Protein AF-A0A8C7YA25-F1 (afdb_monomer_lite)

InterPro domains:
  IPR001810 F-box domain [PF12937] (29-70)
  IPR001810 F-box domain [PS50181] (25-72)
  IPR001810 F-box domain [SM00256] (31-72)
  IPR036047 F-box-like domain superfamily [SSF81383] (21-84)

Secondary structure (DSSP, 8-state):
----------------PPPPPPPPP-HHHHS-HHHHHHHHTTS-HHHHHHHTTT-HHHHHHHHH-HHHHHHHHHHHHTT-HHHHHHHHHTT--HHHHHHHHHHHHHHHHHHHTTTTTT---GGGGTT-------HHHHHHHHHHHHT-

Foldseek 3Di:
DDDDDDDDPPPPDPPPDPDPDDPPDDVCVVDDLVVVLVVLLVDAPVVLVVQLPPDVSSVCSSVVDLVSLVSNLVLLCVQVVVQSVVCVVVVHGSNVSCVVRVLVSVVLVCLLVCVPVDDPDVVVCPPRDDDDDDPVSVVVSVVSSVVD

Radius of gyration: 28.26 Å; chains: 1; bounding box: 89×69×51 Å

Sequence (148 aa):
RPHVRGSGAKQRAGRTSPPPERPPLNFVEELPLEMSVRIFSQLDADSLCRASQTCRLWHAVIQQSEQLWRGQGLLVRAVCQREVDRDRSHGHSWKVTVVRNYARSRLKADWLTGRYSHVRSVAELRGRRMTPLDAETWGEILQAELDR

Organism: NCBI:txid183150

Structure (mmCIF, N/CA/C/O backbone):
data_AF-A0A8C7YA25-F1
#
_entry.id   AF-A0A8C7YA25-F1
#
loop_
_atom_site.group_PDB
_atom_site.id
_atom_site.type_symbol
_atom_site.label_atom_id
_atom_site.label_alt_id
_atom_site.label_comp_id
_atom_site.label_asym_id
_atom_site.label_entity_id
_atom_site.label_seq_id
_atom_site.pdbx_PDB_ins_code
_atom_site.Cartn_x
_atom_site.Cartn_y
_atom_site.Cartn_z
_atom_site.occupancy
_atom_site.B_iso_or_equiv
_atom_site.auth_seq_id
_atom_site.auth_comp_id
_atom_site.auth_asym_id
_atom_site.auth_atom_id
_atom_site.pdbx_PDB_model_num
ATOM 1 N N . ARG A 1 1 ? -73.151 -53.587 26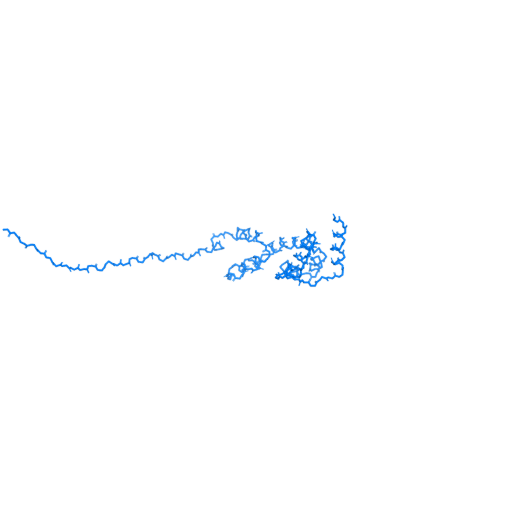.093 1.00 35.38 1 ARG A N 1
ATOM 2 C CA . ARG A 1 1 ? -72.095 -53.267 25.099 1.00 35.38 1 ARG A CA 1
ATOM 3 C C . ARG A 1 1 ? -72.046 -51.749 24.935 1.00 35.38 1 ARG A C 1
ATOM 5 O O . ARG A 1 1 ? -73.116 -51.170 24.803 1.00 35.38 1 ARG A O 1
ATOM 12 N N . PRO A 1 2 ? -70.864 -51.128 25.053 1.00 46.19 2 PRO A N 1
ATOM 13 C CA . PRO A 1 2 ? -70.690 -49.683 25.198 1.00 46.19 2 PRO A CA 1
ATOM 14 C C . PRO A 1 2 ? -70.628 -48.992 23.830 1.00 46.19 2 PRO A C 1
ATOM 16 O O . PRO A 1 2 ? -70.257 -49.631 22.850 1.00 46.19 2 PRO A O 1
ATOM 19 N N . HIS A 1 3 ? -70.892 -47.686 23.762 1.00 35.34 3 HIS A N 1
ATOM 20 C CA . HIS A 1 3 ? -70.231 -46.863 22.753 1.00 35.34 3 HIS A CA 1
ATOM 21 C C . HIS A 1 3 ? -69.820 -45.511 23.320 1.00 35.34 3 HIS A C 1
ATOM 23 O O . HIS A 1 3 ? -70.535 -44.855 24.071 1.00 35.34 3 HIS A O 1
ATOM 29 N N . VAL A 1 4 ? -68.572 -45.206 23.005 1.00 43.34 4 VAL A N 1
ATOM 30 C CA . VAL A 1 4 ? -67.672 -44.277 23.664 1.00 43.34 4 VAL A CA 1
ATOM 31 C C . VAL A 1 4 ? -67.817 -42.866 23.091 1.00 43.34 4 VAL A C 1
ATOM 33 O O . VAL A 1 4 ? -68.079 -42.663 21.910 1.00 43.34 4 VAL A O 1
ATOM 36 N N . ARG A 1 5 ? -67.602 -41.918 24.002 1.00 44.41 5 ARG A N 1
ATOM 37 C CA . ARG A 1 5 ? -67.324 -40.482 23.882 1.00 44.41 5 ARG A CA 1
ATOM 38 C C . ARG A 1 5 ? -66.445 -40.093 22.678 1.00 44.41 5 ARG A C 1
ATOM 40 O O . ARG A 1 5 ? -65.487 -40.788 22.362 1.00 44.41 5 ARG A O 1
ATOM 47 N N . GLY A 1 6 ? -66.670 -38.901 22.119 1.00 36.56 6 GLY A N 1
ATOM 48 C CA . GLY A 1 6 ? -65.762 -38.318 21.126 1.00 36.56 6 GLY A CA 1
ATOM 49 C C . GLY A 1 6 ? -65.956 -36.820 20.875 1.00 36.56 6 GLY A C 1
ATOM 50 O O . GLY A 1 6 ? -66.262 -36.431 19.755 1.00 36.56 6 GLY A O 1
ATOM 51 N N . SER A 1 7 ? -65.761 -35.969 21.891 1.00 44.75 7 SER A N 1
ATOM 52 C CA . SER A 1 7 ? -65.527 -34.529 21.675 1.00 44.75 7 SER A CA 1
ATOM 53 C C . SER A 1 7 ? -64.113 -34.325 21.135 1.00 44.75 7 SER A C 1
ATOM 55 O O . SER A 1 7 ? -63.143 -34.343 21.890 1.00 44.75 7 SER A O 1
ATOM 57 N N . GLY A 1 8 ? -63.990 -34.141 19.822 1.00 36.44 8 GLY A N 1
ATOM 58 C CA . GLY A 1 8 ? -62.733 -33.797 19.163 1.00 36.44 8 GLY A CA 1
ATOM 59 C C . GLY A 1 8 ? -62.458 -32.295 19.219 1.00 36.44 8 GLY A C 1
ATOM 60 O O . GLY A 1 8 ? -62.710 -31.585 18.248 1.00 36.44 8 GLY A O 1
ATOM 61 N N . ALA A 1 9 ? -61.918 -31.803 20.335 1.00 45.19 9 ALA A N 1
ATOM 62 C CA . ALA A 1 9 ? -61.274 -30.495 20.372 1.00 45.19 9 ALA A CA 1
ATOM 63 C C . ALA A 1 9 ? -59.938 -30.588 19.616 1.00 45.19 9 ALA A C 1
ATOM 65 O O . ALA A 1 9 ? -58.964 -31.152 20.113 1.00 45.19 9 ALA A O 1
ATOM 66 N N . LYS A 1 10 ? -59.889 -30.060 18.388 1.00 50.81 10 LYS A N 1
ATOM 67 C CA . LYS A 1 10 ? -58.637 -29.900 17.638 1.00 50.81 10 LYS A CA 1
ATOM 68 C C . LYS A 1 10 ? -57.783 -28.832 18.323 1.00 50.81 10 LYS A C 1
ATOM 70 O O . LYS A 1 10 ? -57.969 -27.639 18.098 1.00 50.81 10 LYS A O 1
ATOM 75 N N . GLN A 1 11 ? -56.835 -29.269 19.149 1.00 47.38 11 GLN A N 1
ATOM 76 C CA . GLN A 1 11 ? -55.719 -28.436 19.586 1.00 47.38 11 GLN A CA 1
ATOM 77 C C . GLN A 1 11 ? -54.923 -28.010 18.350 1.00 47.38 11 GLN A C 1
ATOM 79 O O . GLN A 1 11 ? -54.298 -28.825 17.672 1.00 47.38 11 GLN A O 1
ATOM 84 N N . ARG A 1 12 ? -54.968 -26.711 18.038 1.00 48.88 12 ARG A N 1
ATOM 85 C CA . ARG A 1 12 ? -53.981 -26.077 17.167 1.00 48.88 12 ARG A CA 1
ATOM 86 C C . ARG A 1 12 ? -52.636 -26.205 17.873 1.00 48.88 12 ARG A C 1
ATOM 88 O O . ARG A 1 12 ? -52.394 -25.516 18.860 1.00 48.88 12 ARG A O 1
ATOM 95 N N . ALA A 1 13 ? -51.794 -27.103 17.374 1.00 49.41 13 ALA A N 1
ATOM 96 C CA . ALA A 1 13 ? -50.390 -27.160 17.735 1.00 49.41 13 ALA A CA 1
ATOM 97 C C . ALA A 1 13 ? -49.788 -25.770 17.490 1.00 49.41 13 ALA A C 1
ATOM 99 O O . ALA A 1 13 ? -49.728 -25.296 16.352 1.00 49.41 13 ALA A O 1
ATOM 100 N N . GLY A 1 14 ? -49.419 -25.090 18.575 1.00 50.38 14 GLY A N 1
ATOM 101 C CA . GLY A 1 14 ? -48.631 -23.874 18.498 1.00 50.38 14 GLY A CA 1
ATOM 102 C C . GLY A 1 14 ? -47.340 -24.209 17.769 1.00 50.38 14 GLY A C 1
ATOM 103 O O . GLY A 1 14 ? -46.583 -25.069 18.211 1.00 50.38 14 GLY A O 1
ATOM 104 N N . ARG A 1 15 ? -47.104 -23.557 16.628 1.00 55.09 15 ARG A N 1
ATOM 105 C CA . ARG A 1 15 ? -45.765 -23.479 16.051 1.00 55.09 15 ARG A CA 1
ATOM 106 C C . ARG A 1 15 ? -44.902 -22.779 17.092 1.00 55.09 15 ARG A C 1
ATOM 108 O O . ARG A 1 15 ? -44.988 -21.563 17.237 1.00 55.09 15 ARG A O 1
ATOM 115 N N . THR A 1 16 ? -44.110 -23.543 17.830 1.00 60.50 16 THR A N 1
ATOM 116 C CA . THR A 1 16 ? -42.975 -23.020 18.579 1.00 60.50 16 THR A CA 1
ATOM 117 C C . THR A 1 16 ? -42.025 -22.446 17.539 1.00 60.50 16 THR A C 1
ATOM 119 O O . THR A 1 16 ? -41.336 -23.177 16.830 1.00 60.50 16 THR A O 1
ATOM 122 N N . SER A 1 17 ? -42.072 -21.129 17.359 1.00 65.00 17 SER A N 1
ATOM 123 C CA . SER A 1 17 ? -41.021 -20.410 16.652 1.00 65.00 17 SER A CA 1
ATOM 124 C C . SER A 1 17 ? -39.692 -20.739 17.337 1.00 65.00 17 SER A C 1
ATOM 126 O O . SER A 1 17 ? -39.660 -20.755 18.574 1.00 65.00 17 SER A O 1
ATOM 128 N N . PRO A 1 18 ? -38.617 -21.030 16.581 1.00 70.88 18 PRO A N 1
ATOM 129 C CA . PRO A 1 18 ? -37.301 -21.198 17.179 1.00 70.88 18 PRO A CA 1
ATOM 130 C C . PRO A 1 18 ? -36.981 -19.958 18.029 1.00 70.88 18 PRO A C 1
ATOM 132 O O . PRO A 1 18 ? -37.439 -18.858 17.689 1.00 70.88 18 PRO A O 1
ATOM 135 N N . PRO A 1 19 ? -36.264 -20.118 19.158 1.00 67.81 19 PRO A N 1
ATOM 136 C CA . PRO A 1 19 ? -35.833 -18.974 19.948 1.00 67.81 19 PRO A CA 1
ATOM 137 C C . PRO A 1 19 ? -35.116 -17.984 19.020 1.00 67.81 19 PRO A C 1
ATOM 139 O O . PRO A 1 19 ? -34.420 -18.437 18.108 1.00 67.81 19 PRO A O 1
ATOM 142 N N . PRO A 1 20 ? -35.307 -16.665 19.202 1.00 68.50 20 PRO A N 1
ATOM 143 C CA . PRO A 1 20 ? -34.658 -15.676 18.354 1.00 68.50 20 PRO A CA 1
ATOM 144 C C . PRO A 1 20 ? -33.159 -15.965 18.353 1.00 68.50 20 PRO A C 1
ATOM 146 O O . PRO A 1 20 ? -32.530 -15.977 19.417 1.00 68.50 20 PRO A O 1
ATOM 149 N N . GLU A 1 21 ? -32.615 -16.279 17.175 1.00 71.75 21 GLU A N 1
ATOM 150 C CA . GLU A 1 21 ? -31.183 -16.490 17.015 1.00 71.75 21 GLU A CA 1
ATOM 151 C C . GLU A 1 21 ? -30.487 -15.245 17.551 1.00 71.75 21 GLU A C 1
ATOM 153 O O . GLU A 1 21 ? -30.804 -14.117 17.155 1.00 71.75 21 GLU A O 1
ATOM 158 N N . ARG A 1 22 ? -29.600 -15.441 18.533 1.00 67.56 22 ARG A N 1
ATOM 159 C CA . ARG A 1 22 ? -28.828 -14.331 19.081 1.00 67.56 22 ARG A CA 1
ATOM 160 C C . ARG A 1 22 ? -28.091 -13.682 17.912 1.00 67.56 22 ARG A C 1
ATOM 162 O O . ARG A 1 22 ? -27.486 -14.416 17.126 1.00 67.56 22 ARG A O 1
ATOM 169 N N . PRO A 1 23 ? -28.145 -12.347 17.778 1.00 70.62 23 PRO A N 1
ATOM 170 C CA . PRO A 1 23 ? -27.411 -11.681 16.723 1.00 70.62 23 PRO A CA 1
ATOM 171 C C . PRO A 1 23 ? -25.936 -12.098 16.813 1.00 70.62 23 PRO A C 1
ATOM 173 O O . PRO A 1 23 ? -25.417 -12.245 17.926 1.00 70.62 23 PRO A O 1
ATOM 176 N N . PRO A 1 24 ? -25.279 -12.351 15.668 1.00 73.06 24 PRO A N 1
ATOM 177 C CA . PRO A 1 24 ? -23.892 -12.786 15.656 1.00 73.06 24 PRO A CA 1
ATOM 178 C C . PRO A 1 24 ? -23.034 -11.788 16.436 1.00 73.06 24 PRO A C 1
ATOM 180 O O . PRO A 1 24 ? -23.098 -10.581 16.197 1.00 73.06 24 PRO A O 1
ATOM 183 N N . LEU A 1 25 ? -22.270 -12.306 17.400 1.00 82.50 25 LEU A N 1
ATOM 184 C CA . LEU A 1 25 ? -21.464 -11.497 18.309 1.00 82.50 25 LEU A CA 1
ATOM 185 C C . LEU A 1 25 ? -20.319 -10.823 17.552 1.00 82.50 25 LEU A C 1
ATOM 187 O O . LEU A 1 25 ? -19.641 -11.434 16.721 1.00 82.50 25 LEU A O 1
ATOM 191 N N . ASN A 1 26 ? -20.091 -9.552 17.864 1.00 88.88 26 ASN A N 1
ATO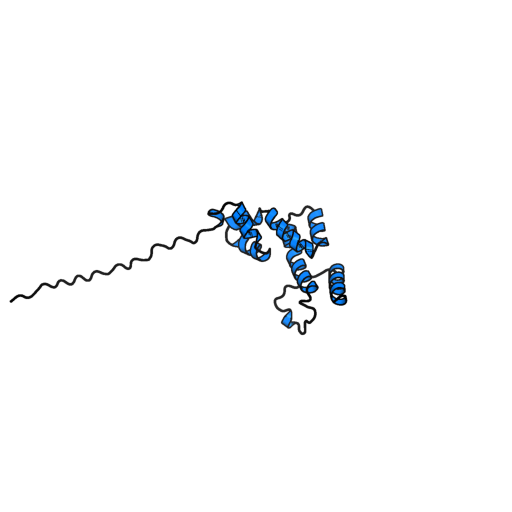M 192 C CA . ASN A 1 26 ? -18.982 -8.787 17.328 1.00 88.88 26 ASN A CA 1
ATOM 193 C C . ASN A 1 26 ? -17.712 -9.114 18.123 1.00 88.88 26 ASN A C 1
ATOM 195 O O . ASN A 1 26 ? -17.604 -8.755 19.290 1.00 88.88 26 ASN A O 1
ATOM 199 N N . PHE A 1 27 ? -16.718 -9.744 17.489 1.00 93.44 27 PHE A N 1
ATOM 200 C CA . PHE A 1 27 ? -15.502 -10.161 18.198 1.00 93.44 27 PHE A CA 1
ATOM 201 C C . PHE A 1 27 ? -14.753 -9.003 18.872 1.00 93.44 27 PHE A C 1
ATOM 203 O O . PHE A 1 27 ? -14.050 -9.235 19.848 1.00 93.44 27 PHE A O 1
ATOM 210 N N . VAL A 1 28 ? -14.886 -7.769 18.372 1.00 93.94 28 VAL A N 1
ATOM 211 C CA . VAL A 1 28 ? -14.215 -6.598 18.961 1.00 93.94 28 VAL A CA 1
ATOM 212 C C . VAL A 1 28 ? -14.807 -6.235 20.328 1.00 93.94 28 VAL A C 1
ATOM 214 O O . VAL A 1 28 ? -14.141 -5.586 21.125 1.00 93.94 28 VAL A O 1
ATOM 217 N N . GLU A 1 29 ? -16.040 -6.661 20.608 1.00 92.88 29 GLU A N 1
ATOM 218 C CA . GLU A 1 29 ? -16.706 -6.480 21.906 1.00 92.88 29 GLU A CA 1
ATOM 219 C C . GLU A 1 29 ? -16.320 -7.583 22.904 1.00 92.88 29 GLU A C 1
ATOM 221 O O . GLU A 1 29 ? -16.327 -7.350 24.108 1.00 92.88 29 GLU A O 1
ATOM 226 N N . GLU A 1 30 ? -15.941 -8.762 22.405 1.00 93.25 30 GLU A N 1
ATOM 227 C CA . GLU A 1 30 ? -15.650 -9.955 23.213 1.00 93.25 30 GLU A CA 1
ATOM 228 C C . GLU A 1 30 ? -14.151 -10.143 23.497 1.00 93.25 30 GLU A C 1
ATOM 230 O O . GLU A 1 30 ? -13.760 -10.723 24.510 1.00 93.25 30 GLU A O 1
ATOM 235 N N . LEU A 1 31 ? -13.285 -9.689 22.587 1.00 95.00 31 LEU A N 1
ATOM 236 C CA . LEU A 1 31 ? -11.841 -9.881 22.682 1.00 95.00 31 LEU A CA 1
ATOM 237 C C . LEU A 1 31 ? -11.139 -8.644 23.254 1.00 95.00 31 LEU A C 1
ATOM 239 O O . LEU A 1 31 ? -11.507 -7.516 22.920 1.00 95.00 31 LEU A O 1
ATOM 243 N N . PRO A 1 32 ? -10.036 -8.829 24.008 1.00 95.50 32 PRO A N 1
ATOM 244 C CA . PRO A 1 32 ? -9.123 -7.738 24.324 1.00 95.50 32 PRO A CA 1
ATOM 245 C C . PRO A 1 32 ? -8.701 -6.973 23.064 1.00 95.50 32 PRO A C 1
ATOM 247 O O . PRO A 1 32 ? -8.516 -7.564 21.989 1.00 95.50 32 PRO A O 1
ATOM 250 N N . LEU A 1 33 ? -8.515 -5.658 23.195 1.00 94.25 33 LEU A N 1
ATOM 251 C CA . LEU A 1 33 ? -8.214 -4.772 22.070 1.00 94.25 33 LEU A CA 1
ATOM 252 C C . LEU A 1 33 ? -6.979 -5.239 21.287 1.00 94.25 33 LEU A C 1
ATOM 254 O O . LEU A 1 33 ? -6.975 -5.216 20.058 1.00 94.25 33 LEU A O 1
ATOM 258 N N . GLU A 1 34 ? -5.955 -5.725 21.981 1.00 95.12 34 GLU A N 1
ATOM 259 C CA . GLU A 1 34 ? -4.710 -6.219 21.394 1.00 95.12 34 GLU A CA 1
ATOM 260 C C . GLU A 1 34 ? -4.956 -7.411 20.464 1.00 95.12 34 GLU A C 1
ATOM 262 O O . GLU A 1 34 ? -4.344 -7.509 19.399 1.00 95.12 34 GLU A O 1
ATOM 267 N N . MET A 1 35 ? -5.873 -8.307 20.839 1.00 96.38 35 MET A N 1
ATOM 268 C CA . MET A 1 35 ? -6.246 -9.456 20.013 1.00 96.38 35 MET A CA 1
ATOM 269 C C . MET A 1 35 ? -7.053 -9.014 18.797 1.00 96.38 35 MET A C 1
ATOM 271 O O . MET A 1 35 ? -6.787 -9.479 17.690 1.00 96.38 35 MET A O 1
ATOM 275 N N . SER A 1 36 ? -7.958 -8.051 18.970 1.00 96.00 36 SER A N 1
ATOM 276 C CA . SER A 1 36 ? -8.690 -7.448 17.854 1.00 96.00 36 SER A CA 1
ATOM 277 C C . SER A 1 36 ? -7.748 -6.781 16.845 1.00 96.00 36 SER A C 1
ATOM 279 O O . SER A 1 36 ? -7.859 -7.013 15.641 1.00 96.00 36 SER A O 1
ATOM 281 N N . VAL A 1 37 ? -6.756 -6.018 17.317 1.00 95.69 37 VAL A N 1
ATOM 282 C CA . VAL A 1 37 ? -5.732 -5.396 16.460 1.00 95.69 37 VAL A CA 1
ATOM 283 C C . VAL A 1 37 ? -4.877 -6.451 15.750 1.00 95.69 37 VAL A C 1
ATOM 285 O O . VAL A 1 37 ? -4.596 -6.286 14.564 1.00 95.69 37 VAL A O 1
ATOM 288 N N . ARG A 1 38 ? -4.508 -7.553 16.420 1.00 95.75 38 ARG A N 1
ATOM 289 C CA . ARG A 1 38 ? -3.777 -8.678 15.800 1.00 95.75 38 ARG A CA 1
ATOM 290 C C . ARG A 1 38 ? -4.576 -9.394 14.713 1.00 95.75 38 ARG A C 1
ATOM 292 O O . ARG A 1 38 ? -3.991 -9.847 13.731 1.00 95.75 38 ARG A O 1
ATOM 299 N N . ILE A 1 39 ? -5.892 -9.513 14.881 1.00 96.62 39 ILE A N 1
ATOM 300 C CA . ILE A 1 39 ? -6.774 -10.062 13.845 1.00 96.62 39 ILE A CA 1
ATOM 301 C C . ILE A 1 39 ? -6.788 -9.112 12.648 1.00 96.62 39 ILE A C 1
ATOM 303 O O . ILE A 1 39 ? -6.509 -9.532 11.525 1.00 96.62 39 ILE A O 1
ATOM 307 N N . PHE A 1 40 ? -7.026 -7.818 12.878 1.00 97.38 40 PHE A N 1
ATOM 308 C CA . PHE A 1 40 ? -7.027 -6.840 11.793 1.00 97.38 40 PHE A CA 1
ATOM 309 C C . PHE A 1 40 ? -5.662 -6.713 11.102 1.00 97.38 40 PHE A C 1
ATOM 311 O O . PHE A 1 40 ? -5.625 -6.479 9.899 1.00 97.38 40 PHE A O 1
ATOM 318 N N . SER A 1 41 ? -4.538 -6.929 11.794 1.00 95.06 41 SER A N 1
ATOM 319 C CA . SER A 1 41 ? -3.210 -6.866 11.166 1.00 95.06 41 SER A CA 1
ATOM 320 C C . SER A 1 41 ? -2.952 -7.965 10.127 1.00 95.06 41 SER A C 1
ATOM 322 O O . SER A 1 41 ? -1.989 -7.848 9.377 1.00 95.06 41 SER A O 1
ATOM 324 N N . GLN A 1 42 ? -3.786 -9.012 10.069 1.00 95.81 42 GLN A N 1
ATOM 325 C CA . GLN A 1 42 ? -3.719 -10.042 9.021 1.00 95.81 42 GLN A CA 1
ATOM 326 C C . GLN A 1 42 ? -4.346 -9.591 7.694 1.00 95.81 42 GLN A C 1
ATOM 328 O O . GLN A 1 42 ? -4.174 -10.250 6.671 1.00 95.81 42 GLN A O 1
ATOM 333 N N . LEU A 1 43 ? -5.103 -8.493 7.706 1.00 95.00 43 LEU A N 1
ATOM 334 C CA . LEU A 1 43 ? -5.775 -7.968 6.527 1.00 95.00 43 LEU A CA 1
ATOM 335 C C . LEU A 1 43 ? -4.842 -7.056 5.725 1.00 95.00 43 LEU A C 1
ATOM 337 O O . LEU A 1 43 ? -4.014 -6.331 6.280 1.00 95.00 43 LEU A O 1
ATOM 341 N N . ASP A 1 44 ? -5.016 -7.051 4.405 1.00 91.88 44 ASP A N 1
ATOM 342 C CA . ASP A 1 44 ? -4.390 -6.053 3.546 1.00 91.88 44 ASP A CA 1
ATOM 343 C C . ASP A 1 44 ? -5.115 -4.700 3.654 1.00 91.88 44 ASP A C 1
ATOM 345 O O . ASP A 1 44 ? -6.236 -4.602 4.162 1.00 91.88 44 ASP A O 1
ATOM 349 N N . ALA A 1 45 ? -4.484 -3.627 3.172 1.00 92.44 45 ALA A N 1
ATOM 350 C CA . ALA A 1 45 ? -5.048 -2.284 3.294 1.00 92.44 45 ALA A CA 1
ATOM 351 C C . ALA A 1 45 ? -6.441 -2.121 2.641 1.00 92.44 45 ALA A C 1
ATOM 353 O O . ALA A 1 45 ? -7.251 -1.363 3.176 1.00 92.44 45 ALA A O 1
ATOM 354 N N . ASP A 1 46 ? -6.765 -2.832 1.548 1.00 92.56 46 ASP A N 1
ATOM 355 C CA . ASP A 1 46 ? -8.115 -2.788 0.952 1.00 92.56 46 ASP A CA 1
ATOM 356 C C . ASP A 1 46 ? -9.142 -3.455 1.875 1.00 92.56 46 ASP A C 1
ATOM 358 O O . ASP A 1 46 ? -10.177 -2.862 2.193 1.00 92.56 46 ASP A O 1
ATOM 362 N N . SER A 1 47 ? -8.827 -4.650 2.384 1.00 95.44 47 SER A N 1
ATOM 363 C CA . SER A 1 47 ? -9.688 -5.364 3.329 1.00 95.44 47 SER A CA 1
ATOM 364 C C . SER A 1 47 ? -9.860 -4.599 4.639 1.00 95.44 47 SER A C 1
ATOM 366 O O . SER A 1 47 ? -10.962 -4.572 5.178 1.00 95.44 47 SER A O 1
ATOM 368 N N . LEU A 1 48 ? -8.827 -3.903 5.122 1.00 95.69 48 LEU A N 1
ATOM 369 C CA . LEU A 1 48 ? -8.922 -2.993 6.269 1.00 95.69 48 LEU A CA 1
ATOM 370 C C . LEU A 1 48 ? -9.869 -1.822 6.000 1.00 95.69 48 LEU A C 1
ATOM 372 O O . LEU A 1 48 ? -10.692 -1.484 6.852 1.00 95.69 48 LEU A O 1
ATOM 376 N N . CYS A 1 49 ? -9.794 -1.219 4.810 1.00 93.94 49 CYS A N 1
ATOM 377 C CA . CYS A 1 49 ? -10.720 -0.158 4.419 1.00 93.94 49 CYS A CA 1
ATOM 378 C C . CYS A 1 49 ? -12.167 -0.663 4.419 1.00 93.94 49 CYS A C 1
ATOM 380 O O . CYS A 1 49 ? -13.044 0.027 4.945 1.00 93.94 49 CYS A O 1
ATOM 382 N N . ARG A 1 50 ? -12.421 -1.865 3.887 1.00 96.62 50 ARG A N 1
ATOM 383 C CA . ARG A 1 50 ? -13.751 -2.499 3.902 1.00 96.62 50 ARG A CA 1
ATOM 384 C C . ARG A 1 50 ? -14.207 -2.849 5.318 1.00 96.62 50 ARG A C 1
ATOM 386 O O . ARG A 1 50 ? -15.325 -2.514 5.692 1.00 96.62 50 ARG A O 1
ATOM 393 N N . ALA A 1 51 ? -13.335 -3.449 6.125 1.00 97.00 51 ALA A N 1
ATOM 394 C CA . ALA A 1 51 ? -13.608 -3.782 7.520 1.00 97.00 51 ALA A CA 1
ATOM 395 C C . ALA A 1 51 ? -13.956 -2.527 8.335 1.00 97.00 51 ALA A C 1
ATOM 397 O O . ALA A 1 51 ? -14.891 -2.536 9.123 1.00 97.00 51 ALA A O 1
ATOM 398 N N . SER A 1 52 ? -13.290 -1.397 8.092 1.00 96.62 52 SER A N 1
ATOM 399 C CA . SER A 1 52 ? -13.593 -0.143 8.794 1.00 96.62 52 SER A CA 1
ATOM 400 C C . SER A 1 52 ? -14.957 0.473 8.452 1.00 96.62 52 SER A C 1
ATOM 402 O O . SER A 1 52 ? -15.348 1.460 9.073 1.00 96.62 52 SER A O 1
ATOM 404 N N . GLN A 1 53 ? -15.668 -0.075 7.462 1.00 97.00 53 GLN A N 1
ATOM 405 C CA . GLN A 1 53 ? -17.006 0.358 7.055 1.00 97.00 53 GLN A CA 1
ATOM 406 C C . GLN A 1 53 ? -18.117 -0.546 7.607 1.00 97.00 53 GLN A C 1
ATOM 408 O O . GLN A 1 53 ? -19.288 -0.251 7.389 1.00 97.00 53 GLN A O 1
ATOM 413 N N . THR A 1 54 ? -17.789 -1.631 8.319 1.00 95.69 54 THR A N 1
ATOM 414 C CA . THR A 1 54 ? -18.793 -2.583 8.823 1.00 95.69 54 THR A CA 1
ATOM 415 C C . THR A 1 54 ? -19.604 -2.003 9.981 1.00 95.69 54 THR A C 1
ATOM 417 O O . THR A 1 54 ? -20.829 -2.086 9.981 1.00 95.69 54 THR A O 1
ATOM 420 N N . CYS A 1 55 ? -18.941 -1.393 10.968 1.00 94.81 55 CYS A N 1
ATOM 421 C CA . CYS A 1 55 ? -19.584 -0.733 12.101 1.00 94.81 55 CYS A CA 1
ATOM 422 C C . CYS A 1 55 ? -18.680 0.346 12.722 1.00 94.81 55 CYS A C 1
ATOM 424 O O . CYS A 1 55 ? -17.474 0.406 12.470 1.00 94.81 55 CYS A O 1
ATOM 426 N N . ARG A 1 56 ? -19.261 1.197 13.582 1.00 96.00 56 ARG A N 1
ATOM 427 C CA . ARG A 1 56 ? -18.538 2.300 14.245 1.00 96.00 56 ARG A CA 1
ATOM 428 C C . ARG A 1 56 ? -17.400 1.814 15.144 1.00 96.00 56 ARG A C 1
ATOM 430 O O . ARG A 1 56 ? -16.378 2.486 15.232 1.00 96.00 56 ARG A O 1
ATOM 437 N N . LEU A 1 57 ? -17.566 0.659 15.790 1.00 95.81 57 LEU A N 1
ATOM 438 C CA . LEU A 1 57 ? -16.545 0.100 16.672 1.00 95.81 57 LEU A CA 1
ATOM 439 C C . LEU A 1 57 ? -15.315 -0.361 15.879 1.00 95.81 57 LEU A C 1
ATOM 441 O O . LEU A 1 57 ? -14.196 0.027 16.201 1.00 95.81 57 LEU A O 1
ATOM 445 N N . TRP A 1 58 ? -15.521 -1.115 14.796 1.00 97.31 58 TRP A N 1
ATOM 446 C CA . TRP A 1 58 ? -14.433 -1.537 13.906 1.00 97.31 58 TRP A CA 1
ATOM 447 C C . TRP A 1 58 ? -13.753 -0.335 13.270 1.00 97.31 58 TRP A C 1
ATOM 449 O O . TRP A 1 58 ? -12.527 -0.282 13.198 1.00 97.31 58 TRP A O 1
ATOM 459 N N . HIS A 1 59 ? -14.547 0.656 12.859 1.00 97.19 59 HIS A N 1
ATOM 460 C CA . HIS A 1 59 ? -14.025 1.920 12.375 1.00 97.19 59 HIS A CA 1
ATOM 461 C C . HIS A 1 59 ? -13.079 2.561 13.395 1.00 97.19 59 HIS A C 1
ATOM 463 O O . HIS A 1 59 ? -11.947 2.871 13.047 1.00 97.19 59 HIS A O 1
ATOM 469 N N . ALA A 1 60 ? -13.496 2.716 14.654 1.00 96.00 60 ALA A N 1
ATOM 470 C CA . ALA A 1 60 ? -12.657 3.317 15.687 1.00 96.00 60 ALA A CA 1
ATOM 471 C C . ALA A 1 60 ? -11.346 2.537 15.885 1.00 96.00 60 ALA A C 1
ATOM 473 O O . ALA A 1 60 ? -10.270 3.125 15.779 1.00 96.00 60 ALA A O 1
ATOM 474 N N . VAL A 1 61 ? -11.424 1.214 16.066 1.00 96.38 61 VAL A N 1
ATOM 475 C CA . VAL A 1 61 ? -10.244 0.363 16.300 1.00 96.38 61 VAL A CA 1
ATOM 476 C C . VAL A 1 61 ? -9.267 0.401 15.124 1.00 96.38 61 VAL A C 1
ATOM 478 O O . VAL A 1 61 ? -8.068 0.604 15.319 1.00 96.38 61 VAL A O 1
ATOM 481 N N . ILE A 1 62 ? -9.757 0.246 13.892 1.00 96.94 62 ILE A N 1
ATOM 482 C CA . ILE A 1 62 ? -8.903 0.231 12.698 1.00 96.94 62 ILE A CA 1
ATOM 483 C C . ILE A 1 62 ? -8.314 1.620 12.443 1.00 96.94 62 ILE A C 1
ATOM 485 O O . ILE A 1 62 ? -7.123 1.750 12.170 1.00 96.94 62 ILE A O 1
ATOM 489 N N . GLN A 1 63 ? -9.126 2.676 12.511 1.00 94.19 63 GLN A N 1
ATOM 490 C CA . GLN A 1 63 ? -8.704 4.012 12.086 1.00 94.19 63 GLN A CA 1
ATOM 491 C C . GLN A 1 63 ? -7.772 4.703 13.087 1.00 94.19 63 GLN A C 1
ATOM 493 O O . GLN A 1 63 ? -6.999 5.564 12.672 1.00 94.19 63 GLN A O 1
ATOM 498 N N . GLN A 1 64 ? -7.820 4.328 14.369 1.00 92.81 64 GLN A N 1
ATOM 499 C CA . GLN A 1 64 ? -6.974 4.900 15.425 1.00 92.81 64 GLN A CA 1
ATOM 500 C C . GLN A 1 64 ? -5.680 4.105 15.670 1.00 92.81 64 GLN A C 1
ATOM 502 O O . GLN A 1 64 ? -4.788 4.582 16.370 1.00 92.81 64 GLN A O 1
ATOM 507 N N . SER A 1 65 ? -5.536 2.907 15.091 1.00 95.12 65 SER A N 1
ATOM 508 C CA . SER A 1 65 ? -4.366 2.053 15.319 1.00 95.12 65 SER A CA 1
ATOM 509 C C . SER A 1 65 ? -3.185 2.414 14.410 1.00 95.12 65 SER A C 1
ATOM 511 O O . SER A 1 65 ? -3.024 1.875 13.314 1.00 95.12 65 SER A O 1
ATOM 513 N N . GLU A 1 66 ? -2.298 3.297 14.879 1.00 93.88 66 GLU A N 1
ATOM 514 C CA . GLU A 1 66 ? -1.061 3.648 14.154 1.00 93.88 66 GLU A CA 1
ATOM 515 C C . GLU A 1 66 ? -0.156 2.433 13.894 1.00 93.88 66 GLU A C 1
ATOM 517 O O . GLU A 1 66 ? 0.491 2.360 12.852 1.00 93.88 66 GLU A O 1
ATOM 522 N N . GLN A 1 67 ? -0.115 1.455 14.804 1.00 93.06 67 GLN A N 1
ATOM 523 C CA . GLN A 1 67 ? 0.705 0.248 14.631 1.00 93.06 67 GLN A CA 1
ATOM 524 C C . GLN A 1 67 ? 0.236 -0.597 13.442 1.00 93.06 67 GLN A C 1
ATOM 526 O O . GLN A 1 67 ? 1.054 -1.094 12.666 1.00 93.06 67 GLN A O 1
ATOM 531 N N . LEU A 1 68 ? -1.081 -0.712 13.273 1.00 94.75 68 LEU A N 1
ATOM 532 C CA . LEU A 1 68 ? -1.692 -1.445 12.173 1.00 94.75 68 LEU A CA 1
ATOM 533 C C . LEU A 1 68 ? -1.367 -0.786 10.829 1.00 94.75 68 LEU A C 1
ATOM 535 O O . LEU A 1 68 ? -0.883 -1.449 9.909 1.00 94.75 68 LEU A O 1
ATOM 539 N N . TRP A 1 69 ? -1.535 0.535 10.737 1.00 96.69 69 TRP A N 1
ATOM 540 C CA . TRP A 1 69 ? -1.189 1.274 9.522 1.00 96.69 69 TRP A CA 1
ATOM 541 C C . TRP A 1 69 ? 0.315 1.322 9.265 1.00 96.69 69 TRP A C 1
ATOM 543 O O . TRP A 1 69 ? 0.728 1.305 8.108 1.00 96.69 69 TRP A O 1
ATOM 553 N N . ARG A 1 70 ? 1.148 1.319 10.311 1.00 96.44 70 ARG A N 1
ATOM 554 C CA . ARG A 1 70 ? 2.604 1.201 10.174 1.00 96.44 70 ARG A CA 1
ATOM 555 C C . ARG A 1 70 ? 2.998 -0.114 9.513 1.00 96.44 70 ARG A C 1
ATOM 557 O O . ARG A 1 70 ? 3.833 -0.091 8.615 1.00 96.44 70 ARG A O 1
ATOM 564 N N . GLY A 1 71 ? 2.394 -1.235 9.912 1.00 95.56 71 GLY A N 1
ATOM 565 C CA . GLY A 1 71 ? 2.638 -2.535 9.279 1.00 95.56 71 GLY A CA 1
ATOM 566 C C . GLY A 1 71 ? 2.357 -2.500 7.774 1.00 95.56 71 GLY A C 1
ATOM 567 O O . GLY A 1 71 ? 3.221 -2.845 6.970 1.00 95.56 71 GLY A O 1
ATOM 568 N N . GLN A 1 72 ? 1.195 -1.971 7.384 1.00 95.38 72 GLN A N 1
ATOM 569 C CA . GLN A 1 72 ? 0.842 -1.784 5.970 1.00 95.38 72 GLN A CA 1
ATOM 570 C C . GLN A 1 72 ? 1.785 -0.801 5.260 1.00 95.38 72 GLN A C 1
ATOM 572 O O . GLN A 1 72 ? 2.172 -1.010 4.113 1.00 95.38 72 GLN A O 1
ATOM 577 N N . GLY A 1 73 ? 2.199 0.258 5.953 1.00 96.31 73 GLY A N 1
ATOM 578 C CA . GLY A 1 73 ? 3.135 1.253 5.447 1.00 96.31 73 GLY A CA 1
ATOM 579 C C . GLY A 1 73 ? 4.494 0.674 5.091 1.00 96.31 73 GLY A C 1
ATOM 580 O O . GLY A 1 73 ? 5.056 1.055 4.069 1.00 96.31 73 GLY A O 1
ATOM 581 N N . LEU A 1 74 ? 4.997 -0.284 5.871 1.00 96.25 74 LEU A N 1
ATOM 582 C CA . LEU A 1 74 ? 6.245 -0.981 5.559 1.00 96.25 74 LEU A CA 1
ATOM 583 C C . LEU A 1 74 ? 6.130 -1.828 4.284 1.00 96.25 74 LEU A C 1
ATOM 585 O O . LEU A 1 74 ? 7.060 -1.828 3.480 1.00 96.25 74 LEU A O 1
ATOM 589 N N . LEU A 1 75 ? 4.986 -2.480 4.053 1.00 95.38 75 LEU A N 1
ATOM 590 C CA . LEU A 1 75 ? 4.736 -3.226 2.813 1.00 95.38 75 LEU A CA 1
ATOM 591 C C . LEU A 1 75 ? 4.693 -2.295 1.595 1.00 95.38 75 LEU A C 1
ATOM 593 O O . LEU A 1 75 ? 5.306 -2.580 0.571 1.00 95.38 75 LEU A O 1
ATOM 597 N N . VAL A 1 76 ? 4.014 -1.151 1.720 1.00 96.81 76 VAL A N 1
ATOM 598 C CA . VAL A 1 76 ? 3.976 -0.127 0.663 1.00 96.81 76 VAL A CA 1
ATOM 599 C C . VAL A 1 76 ? 5.376 0.439 0.407 1.00 96.81 76 VAL A C 1
ATOM 601 O O . VAL A 1 76 ? 5.773 0.590 -0.749 1.00 96.81 76 VAL A O 1
ATOM 604 N N . ARG A 1 77 ? 6.150 0.700 1.469 1.00 97.06 77 ARG A N 1
ATOM 605 C CA . ARG A 1 77 ? 7.518 1.239 1.405 1.00 97.06 77 ARG A CA 1
ATOM 606 C C . ARG A 1 77 ? 8.491 0.314 0.686 1.00 97.06 77 ARG A C 1
ATOM 608 O O . ARG A 1 77 ? 9.386 0.814 0.020 1.00 97.06 77 ARG A O 1
ATOM 615 N N . ALA A 1 78 ? 8.313 -1.002 0.788 1.00 96.62 78 ALA A N 1
ATOM 616 C CA . ALA A 1 78 ? 9.157 -1.969 0.084 1.00 96.62 78 ALA A CA 1
ATOM 617 C C . ALA A 1 78 ? 9.112 -1.804 -1.449 1.00 96.62 78 ALA A C 1
ATOM 619 O O . ALA A 1 78 ? 10.029 -2.231 -2.138 1.00 96.62 78 ALA A O 1
ATOM 620 N N . VAL A 1 79 ? 8.058 -1.171 -1.977 1.00 96.19 79 VAL A N 1
ATOM 621 C CA . VAL A 1 79 ? 7.858 -0.943 -3.416 1.00 96.19 79 VAL A CA 1
ATOM 622 C C . VAL A 1 79 ? 7.958 0.545 -3.776 1.00 96.19 79 VAL A C 1
ATOM 624 O O . VAL A 1 79 ? 8.544 0.916 -4.791 1.00 96.19 79 VAL A O 1
ATOM 627 N N . CYS A 1 80 ? 7.385 1.414 -2.945 1.00 96.12 80 CYS A N 1
ATOM 628 C CA . CYS A 1 80 ? 7.319 2.867 -3.124 1.00 96.12 80 CYS A CA 1
ATOM 629 C C . CYS A 1 80 ? 8.105 3.579 -2.019 1.00 96.12 80 CYS A C 1
ATOM 631 O O . CYS A 1 80 ? 7.547 4.349 -1.234 1.00 96.12 80 CYS A O 1
ATOM 633 N N . GLN A 1 81 ? 9.398 3.267 -1.903 1.00 96.44 81 GLN A N 1
ATOM 634 C CA . GLN A 1 81 ? 10.230 3.804 -0.829 1.00 96.44 81 GLN A CA 1
ATOM 635 C C . GLN A 1 81 ? 10.292 5.335 -0.875 1.00 96.44 81 GLN A C 1
ATOM 637 O O . GLN A 1 81 ? 10.056 5.980 0.145 1.00 96.44 81 GLN A O 1
ATOM 642 N N . ARG A 1 82 ? 10.560 5.911 -2.054 1.00 96.06 82 ARG A N 1
ATOM 643 C CA . ARG A 1 82 ? 10.716 7.360 -2.254 1.00 96.06 82 ARG A CA 1
ATOM 644 C C . ARG A 1 82 ? 9.466 8.127 -1.829 1.00 96.06 82 ARG A C 1
ATOM 646 O O . ARG A 1 82 ? 9.559 9.132 -1.129 1.00 96.06 82 ARG A O 1
ATOM 653 N N . GLU A 1 83 ? 8.292 7.647 -2.222 1.00 96.06 83 GLU A N 1
ATOM 654 C CA . GLU A 1 83 ? 7.025 8.300 -1.910 1.00 96.06 83 GLU A CA 1
ATOM 655 C C . GLU A 1 83 ? 6.659 8.169 -0.433 1.00 96.06 83 GLU A C 1
ATOM 657 O O . GLU A 1 83 ? 6.222 9.144 0.179 1.00 96.06 83 GLU A O 1
ATOM 662 N N . VAL A 1 84 ? 6.872 6.988 0.157 1.00 97.19 84 VAL A N 1
ATOM 663 C CA . VAL A 1 84 ? 6.618 6.776 1.585 1.00 97.19 84 VAL A CA 1
ATOM 664 C C . VAL A 1 84 ? 7.556 7.633 2.427 1.00 97.19 84 VAL A C 1
ATOM 666 O O . VAL A 1 84 ? 7.083 8.340 3.314 1.00 97.19 84 VAL A O 1
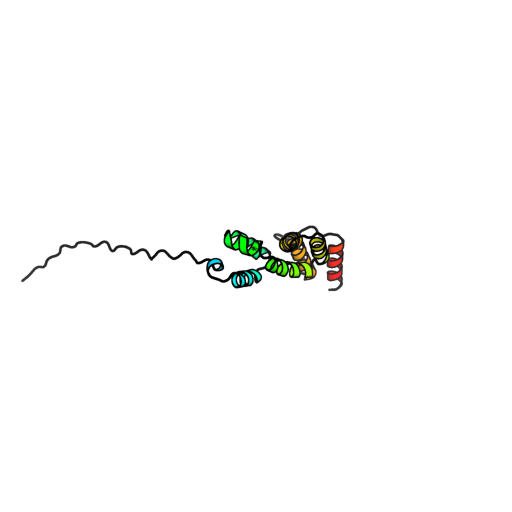ATOM 669 N N . ASP A 1 85 ? 8.857 7.625 2.142 1.00 97.62 85 ASP A N 1
ATOM 670 C CA . ASP A 1 85 ? 9.846 8.397 2.901 1.00 97.62 85 ASP A CA 1
ATOM 671 C C . ASP A 1 85 ? 9.565 9.902 2.795 1.00 97.62 85 ASP A C 1
ATOM 673 O O . ASP A 1 85 ? 9.613 10.610 3.804 1.00 97.62 85 ASP A O 1
ATOM 677 N N . ARG A 1 86 ? 9.145 10.376 1.613 1.00 97.06 86 ARG A N 1
ATOM 678 C CA . ARG A 1 86 ? 8.665 11.747 1.422 1.00 97.06 86 ARG A CA 1
ATOM 679 C C . ARG A 1 86 ? 7.430 12.040 2.270 1.00 97.06 86 ARG A C 1
ATOM 681 O O . ARG A 1 86 ? 7.413 13.031 2.988 1.00 97.06 86 ARG A O 1
ATOM 688 N N . ASP A 1 87 ? 6.384 11.223 2.227 1.00 97.25 87 ASP A N 1
ATOM 689 C CA . ASP A 1 87 ? 5.177 11.487 3.025 1.00 97.25 87 ASP A CA 1
ATOM 690 C C . ASP A 1 87 ? 5.480 11.502 4.532 1.00 97.25 87 ASP A C 1
ATOM 692 O O . ASP A 1 87 ? 4.945 12.331 5.274 1.00 97.25 87 ASP A O 1
ATOM 696 N N . ARG A 1 88 ? 6.379 10.620 4.982 1.00 96.50 88 ARG A N 1
ATOM 697 C CA . ARG A 1 88 ? 6.843 10.575 6.371 1.00 96.50 88 ARG A CA 1
ATOM 698 C C . ARG A 1 88 ? 7.650 11.815 6.748 1.00 96.50 88 ARG A C 1
ATOM 700 O O . ARG A 1 88 ? 7.442 12.331 7.843 1.00 96.50 88 ARG A O 1
ATOM 707 N N . SER A 1 89 ? 8.501 12.334 5.858 1.00 97.56 89 SER A N 1
ATOM 708 C CA . SER A 1 89 ? 9.252 13.574 6.105 1.00 97.56 89 SER A CA 1
ATOM 709 C C . SER A 1 89 ? 8.343 14.804 6.208 1.00 97.56 89 SER A C 1
ATOM 711 O O . SER A 1 89 ? 8.668 15.742 6.926 1.00 97.56 89 SER A O 1
ATOM 713 N N . HIS A 1 90 ? 7.184 14.789 5.541 1.00 97.44 90 HIS A N 1
ATOM 714 C CA . HIS A 1 90 ? 6.152 15.829 5.661 1.00 97.44 90 HIS A CA 1
ATOM 715 C C . HIS A 1 90 ? 5.242 15.647 6.891 1.00 97.44 90 HIS A C 1
ATOM 717 O O . HIS A 1 90 ? 4.271 16.385 7.054 1.00 97.44 90 HIS A O 1
ATOM 723 N N . GLY A 1 91 ? 5.522 14.668 7.759 1.00 96.69 91 GLY A N 1
ATOM 724 C CA . GLY A 1 91 ? 4.775 14.449 8.999 1.00 96.69 91 GLY A CA 1
ATOM 725 C C . GLY A 1 91 ? 3.404 13.793 8.812 1.00 96.69 91 GLY A C 1
ATOM 726 O O . GLY A 1 91 ? 2.578 13.838 9.722 1.00 96.69 91 GLY A O 1
ATOM 727 N N . HIS A 1 92 ? 3.125 13.174 7.660 1.00 97.00 92 HIS A N 1
ATOM 728 C CA . HIS A 1 92 ? 1.870 12.446 7.468 1.00 97.00 92 HIS A CA 1
ATOM 729 C C . HIS A 1 92 ? 1.807 11.186 8.340 1.00 97.00 92 HIS A C 1
ATOM 731 O O . HIS A 1 92 ? 2.802 10.474 8.495 1.00 97.00 92 HIS A O 1
ATOM 737 N N . SER A 1 93 ? 0.625 10.882 8.892 1.00 96.06 93 SER A N 1
ATOM 738 C CA . SER A 1 93 ? 0.394 9.643 9.646 1.00 96.06 93 SER A CA 1
ATOM 739 C C . SER A 1 93 ? 0.550 8.410 8.757 1.00 96.06 93 SER A C 1
ATOM 741 O O . SER A 1 93 ? 0.406 8.498 7.534 1.00 96.06 93 SER A O 1
ATOM 743 N N . TRP A 1 94 ? 0.808 7.241 9.354 1.00 96.56 94 TRP A N 1
ATOM 744 C CA . TRP A 1 94 ? 0.997 6.017 8.569 1.00 96.56 94 TRP A CA 1
ATOM 745 C C . TRP A 1 94 ? -0.220 5.682 7.715 1.00 96.56 94 TRP A C 1
ATOM 747 O O . TRP A 1 94 ? -0.074 5.286 6.560 1.00 96.56 94 TRP A O 1
ATOM 757 N N . LYS A 1 95 ? -1.422 5.917 8.247 1.00 95.12 95 LYS A N 1
ATOM 758 C CA . LYS A 1 95 ? -2.667 5.757 7.497 1.00 95.12 95 LYS A CA 1
ATOM 759 C C . LYS A 1 95 ? -2.683 6.628 6.243 1.00 95.12 95 LYS A C 1
ATOM 761 O O . LYS A 1 95 ? -2.952 6.127 5.154 1.00 95.12 95 LYS A O 1
ATOM 766 N N . VAL A 1 96 ? -2.410 7.927 6.387 1.00 95.88 96 VAL A N 1
ATOM 767 C CA . VAL A 1 96 ? -2.428 8.867 5.257 1.00 95.88 96 VAL A CA 1
ATOM 768 C C . VAL A 1 96 ? -1.387 8.456 4.219 1.00 95.88 96 VAL A C 1
ATOM 770 O O . VAL A 1 96 ? -1.712 8.380 3.035 1.00 95.88 96 VAL A O 1
ATOM 773 N N . THR A 1 97 ? -0.176 8.111 4.657 1.00 97.12 97 THR A N 1
ATOM 774 C CA . THR A 1 97 ? 0.897 7.629 3.780 1.00 97.12 97 THR A CA 1
ATOM 775 C C . THR A 1 97 ? 0.498 6.362 3.017 1.00 97.12 97 THR A C 1
ATOM 777 O O . THR A 1 97 ? 0.696 6.289 1.804 1.00 97.12 97 THR A O 1
ATOM 780 N N . VAL A 1 98 ? -0.105 5.371 3.683 1.00 96.44 98 VAL A N 1
ATOM 781 C CA . VAL A 1 98 ? -0.579 4.140 3.028 1.00 96.44 98 VAL A CA 1
ATOM 782 C C . V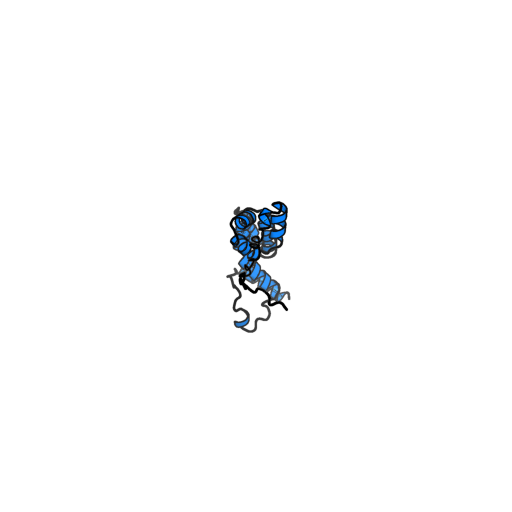AL A 1 98 ? -1.650 4.462 1.996 1.00 96.44 98 VAL A C 1
ATOM 784 O O . VAL A 1 98 ? -1.504 4.083 0.840 1.00 96.44 98 VAL A O 1
ATOM 787 N N . VAL A 1 99 ? -2.699 5.193 2.377 1.00 94.12 99 VAL A N 1
ATOM 788 C CA . VAL A 1 99 ? -3.834 5.485 1.486 1.00 94.12 99 VAL A CA 1
ATOM 789 C C . VAL A 1 99 ? -3.384 6.239 0.231 1.00 94.12 99 VAL A C 1
ATOM 791 O O . VAL A 1 99 ? -3.827 5.906 -0.868 1.00 94.12 99 VAL A O 1
ATOM 794 N N . ARG A 1 100 ? -2.468 7.206 0.365 1.00 94.75 100 ARG A N 1
ATOM 795 C CA . ARG A 1 100 ? -1.947 7.989 -0.769 1.00 94.75 100 ARG A CA 1
ATOM 796 C C . ARG A 1 100 ? -1.117 7.158 -1.745 1.00 94.75 100 ARG A C 1
ATOM 798 O O . ARG A 1 100 ? -1.158 7.423 -2.944 1.00 94.75 100 ARG A O 1
ATOM 805 N N . ASN A 1 101 ? -0.392 6.156 -1.251 1.00 95.50 101 ASN A N 1
ATOM 806 C CA . ASN A 1 101 ? 0.569 5.394 -2.053 1.00 95.50 101 ASN A CA 1
ATOM 807 C C . ASN A 1 101 ? 0.098 3.983 -2.422 1.00 95.50 101 ASN A C 1
ATOM 809 O O . ASN A 1 101 ? 0.720 3.344 -3.267 1.00 95.50 101 ASN A O 1
ATOM 813 N N . TYR A 1 102 ? -1.008 3.495 -1.855 1.00 93.88 102 TYR A N 1
ATOM 814 C CA . TYR A 1 102 ? -1.460 2.112 -2.029 1.00 93.88 102 TYR A CA 1
ATOM 815 C C . TYR A 1 102 ? -1.710 1.750 -3.496 1.00 93.88 102 TYR A C 1
ATOM 817 O O . TYR A 1 102 ? -1.198 0.743 -3.979 1.00 93.88 102 TYR A O 1
ATOM 825 N N . ALA A 1 103 ? -2.458 2.576 -4.236 1.00 92.88 103 ALA A N 1
ATOM 826 C CA . ALA A 1 103 ? -2.772 2.279 -5.633 1.00 92.88 103 ALA A CA 1
ATOM 827 C C . ALA A 1 103 ? -1.508 2.238 -6.512 1.00 92.88 103 ALA A C 1
ATOM 829 O O . ALA A 1 103 ? -1.334 1.289 -7.277 1.00 92.88 103 ALA A O 1
ATOM 830 N N . ARG A 1 104 ? -0.602 3.210 -6.328 1.00 94.75 104 ARG A N 1
ATOM 831 C CA . ARG A 1 104 ? 0.700 3.256 -7.007 1.00 94.75 104 ARG A CA 1
ATOM 832 C C . ARG A 1 104 ? 1.548 2.032 -6.666 1.00 94.75 104 ARG A C 1
ATOM 834 O O . ARG A 1 104 ? 2.046 1.377 -7.572 1.00 94.75 104 ARG A O 1
ATOM 841 N N . SER A 1 105 ? 1.671 1.699 -5.383 1.00 95.38 105 SER A N 1
ATOM 842 C CA . SER A 1 105 ? 2.460 0.560 -4.902 1.00 95.38 105 SER A CA 1
ATOM 843 C C . SER A 1 105 ? 1.953 -0.766 -5.459 1.00 95.38 105 SER A C 1
ATOM 845 O O . SER A 1 105 ? 2.748 -1.560 -5.952 1.00 95.38 105 SER A O 1
ATOM 847 N N . ARG A 1 106 ? 0.632 -0.985 -5.478 1.00 94.38 106 ARG A N 1
ATOM 848 C CA . ARG A 1 106 ? 0.032 -2.184 -6.082 1.00 94.38 106 ARG A CA 1
ATOM 849 C C . ARG A 1 106 ? 0.324 -2.281 -7.574 1.00 94.38 106 ARG A C 1
ATOM 851 O O . ARG A 1 106 ? 0.729 -3.340 -8.038 1.00 94.38 106 ARG A O 1
ATOM 858 N N . LEU A 1 107 ? 0.139 -1.187 -8.312 1.00 94.69 107 LEU A N 1
ATOM 859 C CA . LEU A 1 107 ? 0.400 -1.175 -9.748 1.00 94.69 107 LEU A CA 1
ATOM 860 C C . LEU A 1 107 ? 1.882 -1.419 -10.046 1.00 94.69 107 LEU A C 1
ATOM 862 O O . LEU A 1 107 ? 2.207 -2.267 -10.871 1.00 94.69 107 LEU A O 1
ATOM 866 N N . LYS A 1 108 ? 2.776 -0.715 -9.348 1.00 95.75 108 LYS A N 1
ATOM 867 C CA . LYS A 1 108 ? 4.224 -0.873 -9.493 1.00 95.75 108 LYS A CA 1
ATOM 868 C C . LYS A 1 108 ? 4.668 -2.297 -9.154 1.00 95.75 108 LYS A C 1
ATOM 870 O O . LYS A 1 108 ? 5.411 -2.886 -9.924 1.00 95.75 108 LYS A O 1
ATOM 875 N N . ALA A 1 109 ? 4.167 -2.886 -8.067 1.00 95.50 109 ALA A N 1
ATOM 876 C CA . ALA A 1 109 ? 4.463 -4.274 -7.710 1.00 95.50 109 ALA A CA 1
ATOM 877 C C . ALA A 1 109 ? 4.011 -5.263 -8.797 1.00 95.50 109 ALA A C 1
ATOM 879 O O . ALA A 1 109 ? 4.740 -6.193 -9.138 1.00 95.50 109 ALA A O 1
ATOM 880 N N . ASP A 1 110 ? 2.827 -5.060 -9.375 1.00 94.75 110 ASP A N 1
ATOM 881 C CA . ASP A 1 110 ? 2.339 -5.898 -10.470 1.00 94.75 110 ASP A CA 1
ATOM 882 C C . ASP A 1 110 ? 3.256 -5.814 -11.705 1.00 94.75 110 ASP A C 1
ATOM 884 O O . ASP A 1 110 ? 3.569 -6.842 -12.302 1.00 94.75 110 ASP A O 1
ATOM 888 N N . TRP A 1 111 ? 3.742 -4.618 -12.055 1.00 94.62 111 TRP A N 1
ATOM 889 C CA . TRP A 1 111 ? 4.739 -4.449 -13.117 1.00 94.62 111 TRP A CA 1
ATOM 890 C C . TRP A 1 111 ? 6.062 -5.144 -12.784 1.00 94.62 111 TRP A C 1
ATOM 892 O O . TRP A 1 111 ? 6.521 -5.968 -13.566 1.00 94.62 111 TRP A O 1
ATOM 902 N N . LEU A 1 112 ? 6.630 -4.891 -11.602 1.00 95.25 112 LEU A N 1
ATOM 903 C CA . LEU A 1 112 ? 7.919 -5.460 -11.186 1.00 95.25 112 LEU A CA 1
ATOM 904 C C . LEU A 1 112 ? 7.891 -6.994 -11.080 1.00 95.25 112 LEU A C 1
ATOM 906 O O . LEU A 1 112 ? 8.885 -7.667 -11.337 1.00 95.25 112 LEU A O 1
ATOM 910 N N . THR A 1 113 ? 6.740 -7.577 -10.745 1.00 94.25 113 THR A N 1
ATOM 911 C CA . THR A 1 113 ? 6.567 -9.041 -10.735 1.00 94.25 113 THR A CA 1
ATOM 912 C C . THR A 1 113 ? 6.420 -9.645 -12.134 1.00 94.25 113 THR A C 1
ATOM 914 O O . THR A 1 113 ? 6.410 -10.868 -12.263 1.00 94.25 113 THR A O 1
ATOM 917 N N . GLY A 1 114 ? 6.349 -8.821 -13.183 1.00 93.56 114 GLY A N 1
ATOM 918 C CA . GLY A 1 114 ? 6.206 -9.258 -14.572 1.00 93.56 114 GLY A CA 1
ATOM 919 C C . GLY A 1 114 ? 4.775 -9.630 -14.950 1.00 93.56 114 GLY A C 1
ATOM 920 O O . GLY A 1 114 ? 4.546 -10.276 -15.973 1.00 93.56 114 GLY A O 1
ATOM 921 N N . ARG A 1 115 ? 3.772 -9.228 -14.149 1.00 91.38 115 ARG A N 1
ATOM 922 C CA . ARG A 1 115 ? 2.355 -9.523 -14.440 1.00 91.38 115 ARG A CA 1
ATOM 923 C C . ARG A 1 115 ? 1.929 -8.996 -15.810 1.00 91.38 115 ARG A C 1
ATOM 925 O O . ARG A 1 115 ? 1.020 -9.556 -16.417 1.00 91.38 115 ARG A O 1
ATOM 932 N N . TYR A 1 116 ? 2.565 -7.921 -16.267 1.00 91.62 116 TYR A N 1
ATOM 933 C CA . TYR A 1 116 ? 2.222 -7.231 -17.504 1.00 91.62 116 TYR A CA 1
ATOM 934 C C . TYR A 1 116 ? 3.281 -7.368 -18.613 1.00 91.62 116 TYR A C 1
ATOM 936 O O . TYR A 1 116 ? 3.140 -6.723 -19.646 1.00 91.62 116 TYR A O 1
ATOM 944 N N . SER A 1 117 ? 4.291 -8.234 -18.460 1.00 90.69 117 SER A N 1
ATOM 945 C CA . SER A 1 117 ? 5.366 -8.415 -19.457 1.00 90.69 117 SER A CA 1
ATOM 946 C C . SER A 1 117 ? 4.869 -8.934 -20.815 1.00 90.69 117 SER A C 1
ATOM 948 O O . SER A 1 117 ? 5.459 -8.658 -21.852 1.00 90.69 117 SER A O 1
ATOM 950 N N . HIS A 1 118 ? 3.756 -9.674 -20.834 1.00 89.38 118 HIS A N 1
ATOM 951 C CA . HIS A 1 118 ? 3.251 -10.355 -22.035 1.00 89.38 118 HIS A CA 1
ATOM 952 C C . HIS A 1 118 ? 1.798 -10.001 -22.363 1.00 89.38 118 HIS A C 1
ATOM 954 O O . HIS A 1 118 ? 1.053 -10.854 -22.845 1.00 89.38 118 HIS A O 1
ATOM 960 N N . VAL A 1 119 ? 1.372 -8.767 -22.081 1.00 89.88 119 VAL A N 1
ATOM 961 C CA . VAL A 1 119 ? 0.006 -8.318 -22.394 1.00 89.88 119 VAL A CA 1
ATOM 962 C C . VAL A 1 119 ? -0.208 -8.360 -23.906 1.00 89.88 119 VAL A C 1
ATOM 964 O O . VAL A 1 119 ? 0.458 -7.642 -24.651 1.00 89.88 119 VAL A O 1
ATOM 967 N N . ARG A 1 120 ? -1.149 -9.186 -24.374 1.00 89.94 120 ARG A N 1
ATOM 968 C CA . ARG A 1 120 ? -1.415 -9.358 -25.818 1.00 89.94 120 ARG A CA 1
ATOM 969 C C . ARG A 1 120 ? -2.556 -8.486 -26.316 1.00 89.94 120 ARG A C 1
ATOM 971 O O . ARG A 1 120 ? -2.707 -8.280 -27.518 1.00 89.94 120 ARG A O 1
ATOM 978 N N . SER A 1 121 ? -3.384 -7.990 -25.402 1.00 89.94 121 SER A N 1
ATOM 979 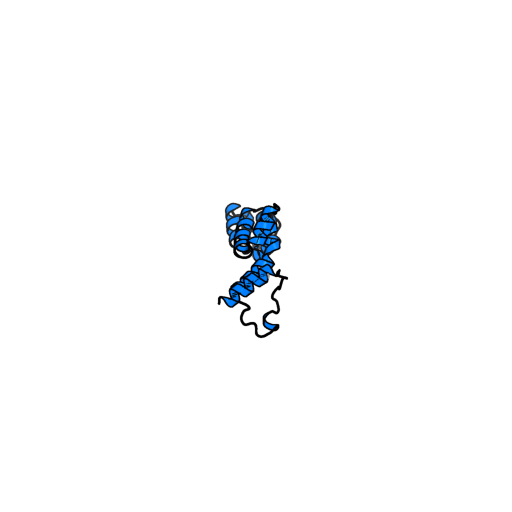C CA . SER A 1 121 ? -4.565 -7.209 -25.737 1.00 89.94 121 SER A CA 1
ATOM 980 C C . SER A 1 121 ? -4.967 -6.248 -24.620 1.00 89.94 121 SER A C 1
ATOM 982 O O . SER A 1 121 ? -4.776 -6.508 -23.434 1.00 89.94 121 SER A O 1
ATOM 984 N N . VAL A 1 122 ? -5.638 -5.154 -24.990 1.00 85.31 122 VAL A N 1
ATOM 985 C CA . VAL A 1 122 ? -6.245 -4.218 -24.022 1.00 85.31 122 VAL A CA 1
ATOM 986 C C . VAL A 1 122 ? -7.307 -4.900 -23.152 1.00 85.31 122 VAL A C 1
ATOM 988 O O . VAL A 1 122 ? -7.556 -4.469 -22.026 1.00 85.31 122 VAL A O 1
ATOM 991 N N . ALA A 1 123 ? -7.936 -5.973 -23.644 1.00 89.56 123 ALA A N 1
ATOM 992 C CA . ALA A 1 123 ? -8.942 -6.712 -22.890 1.00 89.56 123 ALA A CA 1
ATOM 993 C C . ALA A 1 123 ? -8.375 -7.311 -21.591 1.00 89.56 123 ALA A C 1
ATOM 995 O O . ALA A 1 123 ? -9.078 -7.313 -20.584 1.00 89.56 123 ALA A O 1
ATOM 996 N N . GLU A 1 124 ? -7.105 -7.728 -21.582 1.00 87.50 124 GLU A N 1
ATOM 997 C CA . GLU A 1 124 ? -6.419 -8.280 -20.399 1.00 87.50 124 GLU A CA 1
ATOM 998 C C . GLU A 1 124 ? -6.201 -7.242 -19.289 1.00 87.50 124 GLU A C 1
ATOM 1000 O O . GLU A 1 124 ? -6.085 -7.589 -18.113 1.00 87.50 124 GLU A O 1
ATOM 1005 N N . LEU A 1 125 ? -6.195 -5.958 -19.649 1.00 86.69 125 LEU A N 1
ATOM 1006 C CA . LEU A 1 125 ? -6.052 -4.848 -18.709 1.00 86.69 125 LEU A CA 1
ATOM 1007 C C . LEU A 1 125 ? -7.403 -4.328 -18.197 1.00 86.69 125 LEU A C 1
ATOM 1009 O O . LEU A 1 125 ? -7.442 -3.500 -17.283 1.00 86.69 125 LEU A O 1
ATOM 1013 N N . ARG A 1 126 ? -8.530 -4.801 -18.747 1.00 85.50 126 ARG A N 1
ATOM 1014 C CA . ARG A 1 126 ? -9.862 -4.361 -18.308 1.00 85.50 126 ARG A CA 1
ATOM 1015 C C . ARG A 1 126 ? -10.094 -4.718 -16.840 1.00 85.50 126 ARG A C 1
ATOM 1017 O O . ARG A 1 126 ? -9.750 -5.799 -16.373 1.00 85.50 126 ARG A O 1
ATOM 1024 N N . GLY A 1 127 ? -10.686 -3.782 -16.101 1.00 82.94 127 GLY A N 1
ATOM 1025 C CA . GLY A 1 127 ? -10.944 -3.933 -14.665 1.00 82.94 127 GLY A CA 1
ATOM 1026 C C . GLY A 1 127 ? -9.717 -3.731 -13.769 1.00 82.94 127 GLY A C 1
ATOM 1027 O O . GLY A 1 127 ? -9.851 -3.760 -12.546 1.00 82.94 127 GLY A O 1
ATOM 1028 N N . ARG A 1 128 ? -8.527 -3.481 -14.334 1.00 84.69 128 ARG A N 1
ATOM 1029 C CA . ARG A 1 128 ? -7.349 -3.071 -13.562 1.00 84.69 128 ARG A CA 1
ATOM 1030 C C . ARG A 1 128 ? -7.361 -1.558 -13.382 1.00 84.69 128 ARG A C 1
ATOM 1032 O O . ARG A 1 128 ? -7.549 -0.804 -14.333 1.00 84.69 128 ARG A O 1
ATOM 1039 N N . ARG A 1 129 ? -7.153 -1.097 -12.146 1.00 81.25 129 ARG A N 1
ATOM 1040 C CA . ARG A 1 129 ? -6.938 0.330 -11.890 1.00 81.25 129 ARG A CA 1
ATOM 1041 C C . ARG A 1 129 ? -5.522 0.694 -12.314 1.00 81.25 129 ARG A C 1
ATOM 1043 O O . ARG A 1 129 ? -4.574 0.400 -11.592 1.00 81.25 129 ARG A O 1
ATOM 1050 N N . MET A 1 130 ? -5.407 1.359 -13.454 1.00 84.88 130 MET A N 1
ATOM 1051 C CA . MET A 1 130 ? -4.169 2.004 -13.873 1.00 84.88 130 MET A CA 1
ATOM 1052 C C . MET A 1 130 ? -4.117 3.397 -13.242 1.00 84.88 130 MET A C 1
ATOM 1054 O O . MET A 1 130 ? -5.062 4.174 -13.360 1.00 84.88 130 MET A O 1
ATOM 1058 N N . THR A 1 131 ? -3.031 3.707 -12.543 1.00 86.50 131 THR A N 1
ATOM 1059 C CA . THR A 1 131 ? -2.754 5.041 -12.005 1.00 86.50 131 THR A CA 1
ATOM 1060 C C . THR A 1 131 ? -1.558 5.626 -12.739 1.00 86.50 131 THR A C 1
ATOM 1062 O O . THR A 1 131 ? -0.623 4.873 -13.015 1.00 86.50 131 THR A O 1
ATOM 1065 N N . PRO A 1 132 ? -1.534 6.939 -13.018 1.00 90.38 132 PRO A N 1
ATOM 1066 C CA . PRO A 1 132 ? -0.362 7.573 -13.606 1.00 90.38 132 PRO A CA 1
ATOM 1067 C C . PRO A 1 132 ? 0.890 7.330 -12.752 1.00 90.38 132 PRO A C 1
ATOM 1069 O O . PRO A 1 132 ? 0.857 7.493 -11.527 1.00 90.38 132 PRO A O 1
ATOM 1072 N N . LEU A 1 133 ? 1.982 6.943 -13.407 1.00 93.81 133 LEU A N 1
ATOM 1073 C CA . LEU A 1 133 ? 3.314 6.818 -12.815 1.00 93.81 133 LEU A CA 1
ATOM 1074 C C . LEU A 1 133 ? 4.214 7.907 -13.407 1.00 93.81 133 LEU A C 1
ATOM 1076 O O . LEU A 1 133 ? 4.031 8.301 -14.561 1.00 93.81 133 LEU A O 1
ATOM 1080 N N . ASP A 1 134 ? 5.145 8.415 -12.604 1.00 94.00 134 ASP A N 1
ATOM 1081 C CA . ASP A 1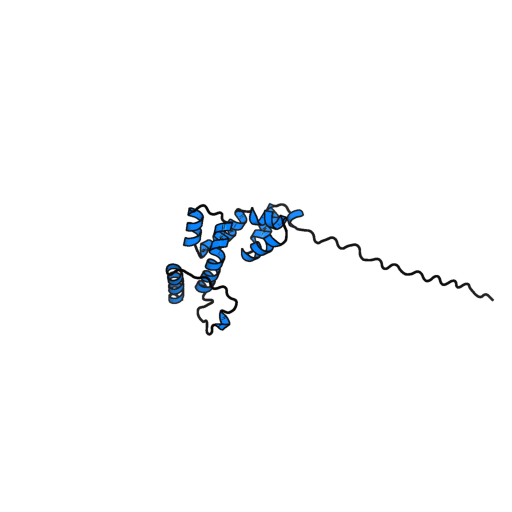 134 ? 6.130 9.395 -13.061 1.00 94.00 134 ASP A CA 1
ATOM 1082 C C . ASP A 1 134 ? 7.259 8.736 -13.866 1.00 94.00 134 ASP A C 1
ATOM 1084 O O . ASP A 1 134 ? 7.395 7.511 -13.906 1.00 94.00 134 ASP A O 1
ATOM 1088 N N . ALA A 1 135 ? 8.053 9.569 -14.543 1.00 96.50 135 ALA A N 1
ATOM 1089 C CA . ALA A 1 135 ? 9.133 9.111 -15.412 1.00 96.50 135 ALA A CA 1
ATOM 1090 C C . ALA A 1 135 ? 10.175 8.269 -14.661 1.00 96.50 135 ALA A C 1
ATOM 1092 O O . ALA A 1 135 ? 10.671 7.288 -15.204 1.00 96.50 135 ALA A O 1
ATOM 1093 N N . GLU A 1 136 ? 10.471 8.618 -13.409 1.00 95.19 136 GLU A N 1
ATOM 1094 C CA . GLU A 1 136 ? 11.430 7.888 -12.578 1.00 95.19 136 GLU A CA 1
ATOM 1095 C C . GLU A 1 136 ? 10.909 6.480 -12.260 1.00 95.19 136 GLU A C 1
ATOM 1097 O O . GLU A 1 136 ? 11.604 5.492 -12.475 1.00 95.19 136 GLU A O 1
ATOM 1102 N N . THR A 1 137 ? 9.638 6.368 -11.866 1.00 95.38 137 THR A N 1
ATOM 1103 C CA . THR A 1 137 ? 8.975 5.083 -11.614 1.00 95.38 137 THR A CA 1
ATOM 1104 C C . THR A 1 137 ? 8.912 4.213 -12.868 1.00 95.38 137 THR A C 1
ATOM 1106 O O . THR A 1 137 ? 9.123 3.003 -12.788 1.00 95.38 137 THR A O 1
ATOM 1109 N N . TRP A 1 138 ? 8.625 4.805 -14.031 1.00 95.94 138 TRP A N 1
ATOM 1110 C CA . TRP A 1 138 ? 8.681 4.078 -15.300 1.00 95.94 138 TRP A CA 1
ATOM 1111 C C . TRP A 1 138 ? 10.097 3.625 -15.647 1.00 95.94 138 TRP A C 1
ATOM 1113 O O . TRP A 1 138 ? 10.251 2.517 -16.148 1.00 95.94 138 TRP A O 1
ATOM 1123 N N . GLY A 1 139 ? 11.116 4.434 -15.348 1.00 96.25 139 GLY A N 1
ATOM 1124 C CA . GLY A 1 139 ? 12.520 4.057 -15.514 1.00 96.25 139 GLY A CA 1
ATOM 1125 C C . GLY A 1 139 ? 12.893 2.831 -14.681 1.00 96.25 139 GLY A C 1
ATOM 1126 O O . GLY A 1 139 ? 13.486 1.895 -15.206 1.00 96.25 139 GLY A O 1
ATOM 1127 N N . GLU A 1 140 ? 12.469 2.788 -13.416 1.00 95.06 140 GLU A N 1
ATOM 1128 C CA . GLU A 1 140 ? 12.671 1.624 -12.540 1.00 95.06 140 GLU A CA 1
ATOM 1129 C C . GLU A 1 140 ? 11.980 0.360 -13.083 1.00 95.06 140 GLU A C 1
ATOM 1131 O O . GLU A 1 140 ? 12.571 -0.718 -13.092 1.00 95.06 140 GLU A O 1
ATOM 1136 N N . ILE A 1 141 ? 10.735 0.488 -13.560 1.00 95.81 141 ILE A N 1
ATOM 1137 C CA . ILE A 1 141 ? 9.985 -0.632 -14.153 1.00 95.81 141 ILE A CA 1
ATOM 1138 C C . ILE A 1 141 ? 10.660 -1.123 -15.437 1.00 95.81 141 ILE A C 1
ATOM 1140 O O . ILE A 1 141 ? 10.806 -2.328 -15.621 1.00 95.81 141 ILE A O 1
ATOM 1144 N N . LEU A 1 142 ? 11.070 -0.205 -16.315 1.00 95.81 142 LEU A N 1
ATOM 1145 C CA . LEU A 1 142 ? 11.735 -0.543 -17.569 1.00 95.81 142 LEU A CA 1
ATOM 1146 C C . LEU A 1 142 ? 13.053 -1.276 -17.311 1.00 95.81 142 LEU A C 1
ATOM 1148 O O . LEU A 1 142 ? 13.312 -2.285 -17.956 1.00 95.81 142 LEU A O 1
ATOM 1152 N N . GLN A 1 143 ? 13.854 -0.803 -16.354 1.00 96.25 143 GLN A N 1
ATOM 1153 C CA . GLN A 1 143 ? 15.104 -1.464 -15.988 1.00 96.25 143 GLN A CA 1
ATOM 1154 C C . GLN A 1 143 ? 14.854 -2.893 -15.492 1.00 96.25 143 GLN A C 1
ATOM 1156 O O . GLN A 1 143 ? 15.482 -3.826 -15.977 1.00 96.25 143 GLN A O 1
ATOM 1161 N N . ALA A 1 144 ? 13.874 -3.079 -14.601 1.00 95.56 144 ALA A N 1
ATOM 1162 C CA . ALA A 1 144 ? 13.510 -4.404 -14.101 1.00 95.56 144 ALA A CA 1
ATOM 1163 C C . ALA A 1 144 ? 13.013 -5.360 -15.201 1.00 95.56 144 ALA A C 1
ATOM 1165 O O . ALA A 1 144 ? 13.142 -6.573 -15.056 1.00 95.56 144 ALA A O 1
ATOM 1166 N N . GLU A 1 145 ? 12.427 -4.833 -16.278 1.00 94.88 145 GLU A N 1
ATOM 1167 C CA . GLU A 1 145 ? 11.999 -5.636 -17.425 1.00 94.88 145 GLU A CA 1
ATOM 1168 C C . GLU A 1 145 ? 13.165 -5.995 -18.355 1.00 94.88 145 GLU A C 1
ATOM 1170 O O . GLU A 1 145 ? 13.189 -7.095 -18.893 1.00 94.88 145 GLU A O 1
ATOM 1175 N N . LEU A 1 146 ? 14.143 -5.099 -18.524 1.00 94.75 146 LEU A N 1
ATOM 1176 C CA . LEU A 1 146 ? 15.360 -5.374 -19.297 1.00 94.75 146 LEU A CA 1
ATOM 1177 C C . LEU A 1 146 ? 16.280 -6.391 -18.608 1.00 94.75 146 LEU A C 1
ATOM 1179 O O . LEU A 1 146 ? 16.969 -7.141 -19.294 1.00 94.75 146 LEU A O 1
ATOM 1183 N N . ASP A 1 147 ? 16.291 -6.409 -17.274 1.00 95.12 147 ASP A N 1
ATOM 1184 C CA . ASP A 1 147 ? 17.123 -7.311 -16.466 1.00 95.12 147 ASP A CA 1
ATOM 1185 C C . ASP A 1 147 ? 16.547 -8.740 -16.340 1.00 95.12 147 ASP A C 1
ATOM 1187 O O . ASP A 1 147 ? 17.147 -9.587 -15.672 1.00 95.12 147 ASP A O 1
ATOM 1191 N N . ARG A 1 148 ? 15.375 -9.008 -16.928 1.00 90.75 148 ARG A N 1
ATOM 1192 C CA . ARG A 1 148 ? 14.649 -10.283 -16.825 1.00 90.75 148 ARG A CA 1
ATOM 1193 C C . ARG A 1 148 ? 15.084 -11.293 -17.887 1.00 90.75 148 ARG A C 1
ATOM 1195 O O . ARG A 1 148 ? 15.185 -12.484 -17.512 1.00 90.75 148 ARG A O 1
#

pLDDT: mean 87.57, std 16.12, range [35.34, 97.62]